Protein AF-A0A2D6JGL0-F1 (afdb_monomer)

Radius of gyration: 18.69 Å; Cα contacts (8 Å, |Δi|>4): 62; chains: 1; bounding box: 38×34×46 Å

pLDDT: mean 85.15, std 13.52, range [48.44, 96.56]

Mean predicted aligned error: 8.23 Å

Secondary structure (DSSP, 8-state):
-HHHHHHHHHHHHHHHHHHHHHHHHHHHHTT-HHHHHHHHHHHHHHHHHHHHHHHHHHHHHHTTTTS-SS--GGGSTT--

Foldseek 3Di:
DLVVVLVVLLVVLVVLLVVLVVQLVVCVVVVPPVSNVSSVVSNVVSVVSNVVSVVVVVVCVVVCVVVDPDPDPPPVPPPD

Nearest PDB structures (foldseek):
  3nym-assembly1_B  TM=9.431E-01  e=1.903E+00  Neisseria meningitidis serogroup B

Sequence (80 aa):
MAEFLGDIAFMVEFLVLGIGLIVIHYGKKEDSKLVKAAGYIMSVASVFALVCTTYFYFKYYFNGDFDSAYPKYSQVREIK

Solvent-accessible surface area (backbone atoms only — not comparable to full-atom values): 4360 Å² total; per-residue (Å²): 72,62,56,63,55,49,54,51,51,53,54,52,34,52,50,46,30,53,50,12,53,51,36,29,53,52,16,63,74,69,71,34,66,66,46,29,49,52,11,50,52,39,32,52,53,25,53,54,48,47,56,51,52,52,53,50,50,51,52,37,56,76,70,50,54,61,80,38,79,63,83,72,74,82,76,67,74,80,79,122

Structure (mmCIF, N/CA/C/O backbone):
data_AF-A0A2D6JGL0-F1
#
_entry.id   AF-A0A2D6JGL0-F1
#
loop_
_atom_site.group_PDB
_atom_site.id
_atom_site.type_symbol
_atom_site.label_atom_id
_atom_site.label_alt_id
_atom_site.label_comp_id
_atom_site.label_asym_id
_atom_site.label_entity_id
_atom_site.label_seq_id
_atom_site.pdbx_PDB_ins_code
_atom_site.Cartn_x
_atom_site.Cartn_y
_atom_site.Cartn_z
_atom_site.occupancy
_atom_site.B_iso_or_equiv
_atom_site.auth_seq_id
_atom_site.auth_comp_id
_atom_site.auth_asym_id
_atom_site.auth_atom_id
_atom_site.pdbx_PDB_model_num
ATOM 1 N N . MET A 1 1 ? 11.727 8.266 -12.519 1.00 60.47 1 MET A N 1
ATOM 2 C CA . MET A 1 1 ? 10.870 8.961 -11.511 1.00 60.47 1 MET A CA 1
ATOM 3 C C . MET A 1 1 ? 9.532 8.269 -11.283 1.00 60.47 1 MET A C 1
ATOM 5 O O . MET A 1 1 ? 9.000 8.373 -10.181 1.00 60.47 1 MET A O 1
ATOM 9 N N . ALA A 1 2 ? 8.959 7.615 -12.299 1.00 73.25 2 ALA A N 1
ATOM 10 C CA . ALA A 1 2 ? 7.673 6.940 -12.163 1.00 73.25 2 ALA A CA 1
ATOM 11 C C . ALA A 1 2 ? 7.728 5.766 -11.166 1.00 73.25 2 ALA A C 1
ATOM 13 O O . ALA A 1 2 ? 6.737 5.539 -10.477 1.00 73.25 2 ALA A O 1
ATOM 14 N N . GLU A 1 3 ? 8.875 5.078 -11.030 1.00 82.50 3 GLU A N 1
ATOM 15 C CA . GLU A 1 3 ? 9.009 3.972 -10.067 1.00 82.50 3 GLU A CA 1
ATOM 16 C C . GLU A 1 3 ? 8.871 4.450 -8.619 1.00 82.50 3 GLU A C 1
ATOM 18 O O . GLU A 1 3 ? 8.032 3.946 -7.883 1.00 82.50 3 GLU A O 1
ATOM 23 N N . PHE A 1 4 ? 9.603 5.502 -8.243 1.00 84.94 4 PHE A N 1
ATOM 24 C CA . PHE A 1 4 ? 9.613 6.028 -6.878 1.00 84.94 4 PHE A CA 1
ATOM 25 C C . PHE A 1 4 ? 8.231 6.527 -6.442 1.00 84.94 4 PHE A C 1
ATOM 27 O O . PHE A 1 4 ? 7.810 6.312 -5.307 1.00 84.94 4 PHE A O 1
ATOM 34 N N . LEU A 1 5 ? 7.500 7.176 -7.354 1.00 85.12 5 LEU A N 1
ATOM 35 C CA . LEU A 1 5 ? 6.135 7.619 -7.081 1.00 85.12 5 LEU A CA 1
ATOM 36 C C . LEU A 1 5 ? 5.172 6.431 -6.943 1.00 85.12 5 LEU A C 1
ATOM 38 O O . LEU A 1 5 ? 4.303 6.456 -6.072 1.00 85.12 5 LEU A O 1
ATOM 42 N N . GLY A 1 6 ? 5.349 5.395 -7.770 1.00 86.88 6 GLY A N 1
ATOM 43 C CA . GLY A 1 6 ? 4.610 4.140 -7.665 1.00 86.88 6 GLY A CA 1
ATOM 44 C C . GLY A 1 6 ? 4.839 3.446 -6.323 1.00 86.88 6 GLY A C 1
ATOM 45 O O . GLY A 1 6 ? 3.872 3.071 -5.666 1.00 86.88 6 GLY A O 1
ATOM 46 N N . ASP A 1 7 ? 6.090 3.358 -5.869 1.00 90.00 7 ASP A N 1
ATOM 47 C CA . ASP A 1 7 ? 6.446 2.733 -4.591 1.00 90.00 7 ASP A CA 1
ATOM 48 C C . ASP A 1 7 ? 5.851 3.492 -3.394 1.00 90.00 7 ASP A C 1
ATOM 50 O O . ASP A 1 7 ? 5.315 2.879 -2.467 1.00 90.00 7 ASP A O 1
ATOM 54 N N . ILE A 1 8 ? 5.881 4.831 -3.417 1.00 92.00 8 ILE A N 1
ATOM 55 C CA . ILE A 1 8 ? 5.243 5.655 -2.378 1.00 92.00 8 ILE A CA 1
ATOM 56 C C . ILE A 1 8 ? 3.732 5.426 -2.359 1.00 92.00 8 ILE A C 1
ATOM 58 O O . ILE A 1 8 ? 3.163 5.236 -1.282 1.00 92.00 8 ILE A O 1
ATOM 62 N N . ALA A 1 9 ? 3.082 5.440 -3.527 1.00 92.00 9 ALA A N 1
ATOM 63 C CA . ALA A 1 9 ? 1.647 5.193 -3.626 1.00 92.00 9 ALA A CA 1
ATOM 64 C C . ALA A 1 9 ? 1.289 3.824 -3.031 1.00 92.00 9 ALA A C 1
ATOM 66 O O . ALA A 1 9 ? 0.414 3.742 -2.169 1.00 92.00 9 ALA A O 1
ATOM 67 N N . PHE A 1 10 ? 2.049 2.786 -3.385 1.00 91.88 10 PHE A N 1
ATOM 68 C CA . PHE A 1 10 ? 1.862 1.429 -2.879 1.00 91.88 10 PHE A CA 1
ATOM 69 C C . PHE A 1 10 ? 1.968 1.353 -1.349 1.00 91.88 10 PHE A C 1
ATOM 71 O O . PHE A 1 10 ? 1.120 0.761 -0.680 1.00 91.88 10 PHE A O 1
ATOM 78 N N . MET A 1 11 ? 2.988 1.995 -0.768 1.00 94.88 11 MET A N 1
ATOM 79 C CA . MET A 1 11 ? 3.190 2.021 0.685 1.00 94.88 11 MET A CA 1
ATOM 80 C C . MET A 1 11 ? 2.044 2.731 1.415 1.00 94.88 11 MET A C 1
ATOM 82 O O . MET A 1 11 ? 1.579 2.255 2.455 1.00 94.88 11 MET A O 1
ATOM 86 N N . VAL A 1 12 ? 1.560 3.852 0.871 1.00 95.00 12 VAL A N 1
ATOM 87 C CA . VAL A 1 12 ? 0.423 4.589 1.440 1.00 95.00 12 VAL A CA 1
ATOM 88 C C . VAL A 1 12 ? -0.858 3.758 1.362 1.00 95.00 12 VAL A C 1
ATOM 90 O O . VAL A 1 12 ? -1.593 3.684 2.345 1.00 95.00 12 VAL A O 1
ATOM 93 N N . GLU A 1 13 ? -1.118 3.088 0.241 1.00 93.50 13 GLU A N 1
ATOM 94 C CA . GLU A 1 13 ? -2.295 2.229 0.066 1.00 93.50 13 GLU A CA 1
ATOM 95 C C . GLU A 1 13 ? -2.321 1.075 1.074 1.00 93.50 13 GLU A C 1
ATOM 97 O O . GLU A 1 13 ? -3.355 0.830 1.703 1.00 93.50 13 GLU A O 1
ATOM 102 N N . PHE A 1 14 ? -1.179 0.416 1.304 1.00 94.69 14 PHE A N 1
ATOM 103 C CA . PHE A 1 14 ? -1.055 -0.618 2.334 1.00 94.69 14 PHE A CA 1
ATOM 104 C C . PHE A 1 14 ? -1.304 -0.082 3.741 1.00 94.69 14 PHE A C 1
ATOM 106 O O . PHE A 1 14 ? -1.985 -0.730 4.540 1.00 94.69 14 PHE A O 1
ATOM 113 N N . LEU A 1 15 ? -0.785 1.106 4.046 1.00 96.25 15 LEU A N 1
ATOM 114 C CA . LEU A 1 15 ? -1.003 1.752 5.334 1.00 96.25 15 LEU A CA 1
ATOM 115 C C . LEU A 1 15 ? -2.491 2.060 5.545 1.00 96.25 15 LEU A C 1
ATOM 117 O O . LEU A 1 15 ? -3.045 1.729 6.594 1.00 96.25 15 LEU A O 1
ATOM 121 N N . VAL A 1 16 ? -3.166 2.619 4.537 1.00 95.50 16 VAL A N 1
ATOM 122 C CA . VAL A 1 16 ? -4.612 2.897 4.579 1.00 95.50 16 VAL A CA 1
ATOM 123 C C . VAL A 1 16 ? -5.418 1.606 4.733 1.00 95.50 16 VAL A C 1
ATOM 125 O O . VAL A 1 16 ? -6.367 1.566 5.517 1.00 95.50 16 VAL A O 1
ATOM 128 N N . LEU A 1 17 ? -5.033 0.530 4.042 1.00 96.25 17 LEU A N 1
ATOM 129 C CA . LEU A 1 17 ? -5.666 -0.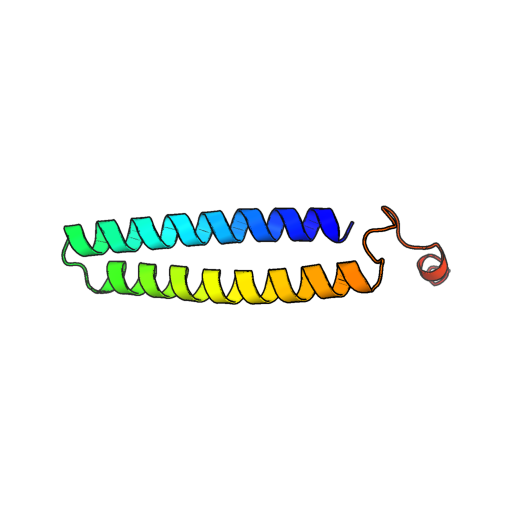783 4.175 1.00 96.25 17 LEU A CA 1
ATOM 130 C C . LEU A 1 17 ? -5.514 -1.355 5.593 1.00 96.25 17 LEU A C 1
ATOM 132 O O . LEU A 1 17 ? -6.497 -1.833 6.166 1.00 96.25 17 LEU A O 1
ATOM 136 N N . GLY A 1 18 ? -4.322 -1.245 6.183 1.00 95.94 18 GLY A N 1
ATOM 137 C CA . GLY A 1 18 ? -4.060 -1.637 7.568 1.00 95.94 18 GLY A CA 1
ATOM 138 C C . GLY A 1 18 ? -4.905 -0.849 8.572 1.00 95.94 18 GLY A C 1
ATOM 139 O O . GLY A 1 18 ? -5.549 -1.444 9.438 1.00 95.94 18 GLY A O 1
ATOM 140 N N . ILE A 1 19 ? -4.979 0.478 8.416 1.00 95.94 19 ILE A N 1
ATOM 141 C CA . ILE A 1 19 ? -5.838 1.338 9.245 1.00 95.94 19 ILE A CA 1
ATOM 142 C C . ILE A 1 19 ? -7.309 0.944 9.086 1.00 95.94 19 ILE A C 1
ATOM 144 O O . ILE A 1 19 ? -8.001 0.793 10.090 1.00 95.94 19 ILE A O 1
ATOM 148 N N . GLY A 1 20 ? -7.785 0.712 7.859 1.00 94.31 20 GLY A N 1
ATOM 149 C CA . GLY A 1 20 ? -9.161 0.283 7.602 1.00 94.31 20 GLY A CA 1
ATOM 150 C C . GLY A 1 20 ? -9.524 -0.995 8.365 1.00 94.31 20 GLY A C 1
ATOM 151 O O . GLY A 1 20 ? -10.552 -1.043 9.041 1.00 94.31 20 GLY A O 1
ATOM 152 N N . LEU A 1 21 ? -8.638 -1.997 8.365 1.00 95.12 21 LEU A N 1
ATOM 153 C CA . LEU A 1 21 ? -8.833 -3.238 9.123 1.00 95.12 21 LEU A CA 1
ATOM 154 C C . LEU A 1 21 ? -8.856 -3.010 10.642 1.00 95.12 21 LEU A C 1
ATOM 156 O O . LEU A 1 21 ? -9.697 -3.591 11.334 1.00 95.12 21 LEU A O 1
ATOM 160 N N . ILE A 1 22 ? -7.980 -2.147 11.165 1.00 95.44 22 ILE A N 1
ATOM 161 C CA . ILE A 1 22 ? -7.979 -1.766 12.586 1.00 95.44 22 ILE A CA 1
ATOM 162 C C . ILE A 1 22 ? -9.300 -1.077 12.954 1.00 95.44 22 ILE A C 1
ATOM 164 O O . ILE A 1 22 ? -9.913 -1.424 13.963 1.00 95.44 22 ILE A O 1
ATOM 168 N N . VAL A 1 23 ? -9.787 -0.157 12.119 1.00 94.44 23 VAL A N 1
ATOM 169 C CA . VAL A 1 23 ? -11.065 0.540 12.328 1.00 94.44 23 VAL A CA 1
ATOM 170 C C . VAL A 1 23 ? -12.238 -0.446 12.320 1.00 94.44 23 VAL A C 1
ATOM 172 O O . VAL A 1 23 ? -13.105 -0.365 13.188 1.00 94.44 23 VAL A O 1
ATOM 175 N N . ILE A 1 24 ? -12.248 -1.439 11.421 1.00 94.25 24 ILE A N 1
ATOM 176 C CA . ILE A 1 24 ? -13.252 -2.521 11.443 1.00 94.25 24 ILE A CA 1
ATOM 177 C C . ILE A 1 24 ? -13.183 -3.300 12.764 1.00 94.25 24 ILE A C 1
ATOM 179 O O . ILE A 1 24 ? -14.225 -3.634 13.337 1.00 94.25 24 ILE A O 1
ATOM 183 N N . HIS A 1 25 ? -11.976 -3.600 13.253 1.00 93.62 25 HIS A N 1
ATOM 184 C CA . HIS A 1 25 ? -11.786 -4.323 14.509 1.00 93.62 25 HIS A CA 1
ATOM 185 C C . HIS A 1 25 ? -12.344 -3.540 15.706 1.00 93.62 25 HIS A C 1
ATOM 187 O O . HIS A 1 25 ? -13.123 -4.092 16.484 1.00 93.62 25 HIS A O 1
ATOM 193 N N . TYR A 1 26 ? -12.022 -2.249 15.819 1.00 93.06 26 TYR A N 1
ATOM 194 C CA . TYR A 1 26 ? -12.573 -1.384 16.867 1.00 93.06 26 TYR A CA 1
ATOM 195 C C . TYR A 1 26 ? -14.088 -1.197 16.731 1.00 93.06 26 TYR A C 1
ATOM 197 O O . TYR A 1 26 ? -14.809 -1.332 17.717 1.00 93.06 26 TYR A O 1
ATOM 205 N N . GLY A 1 27 ? -14.599 -1.013 15.511 1.00 90.81 27 GLY A N 1
ATOM 206 C CA . GLY A 1 27 ? -16.036 -0.912 15.253 1.00 90.81 27 GLY A CA 1
ATOM 207 C C . GLY A 1 27 ? -16.816 -2.171 15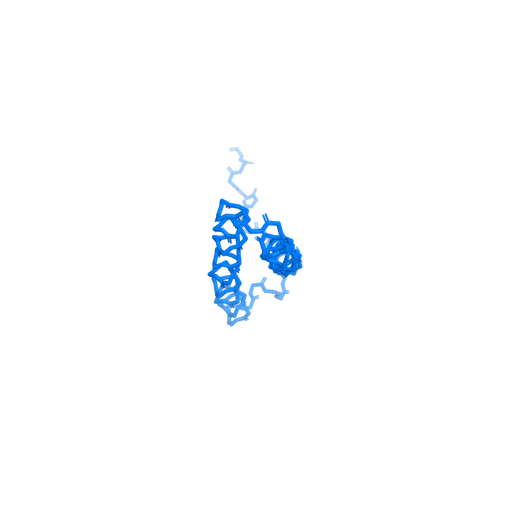.647 1.00 90.81 27 GLY A C 1
ATOM 208 O O . GLY A 1 27 ? -17.956 -2.071 16.091 1.00 90.81 27 GLY A O 1
ATOM 209 N N . LYS A 1 28 ? -16.206 -3.363 15.547 1.00 89.62 28 LYS A N 1
ATOM 210 C CA . LYS A 1 28 ? -16.786 -4.606 16.091 1.00 89.62 28 LYS A CA 1
ATOM 211 C C . LYS A 1 28 ? -16.770 -4.646 17.617 1.00 89.62 28 LYS A C 1
ATOM 213 O O . LYS A 1 28 ? -17.660 -5.254 18.196 1.00 89.62 28 LYS A O 1
ATOM 218 N N . LYS A 1 29 ? -15.755 -4.059 18.253 1.00 90.62 29 LYS A N 1
ATOM 219 C CA . LYS A 1 29 ? -15.592 -4.078 19.710 1.00 90.62 29 LYS A CA 1
ATOM 220 C C . LYS A 1 29 ? -16.570 -3.130 20.414 1.00 90.62 29 LYS A C 1
ATOM 222 O O . LYS A 1 29 ? -17.025 -3.445 21.504 1.00 90.62 29 LYS A O 1
ATOM 227 N N . GLU A 1 30 ? -16.914 -2.014 19.774 1.00 89.19 30 GLU A N 1
ATOM 228 C CA . GLU A 1 30 ? -17.836 -0.996 20.305 1.00 89.19 30 GLU A CA 1
ATOM 229 C C . GLU A 1 30 ? -19.292 -1.140 19.809 1.00 89.19 30 GLU A C 1
ATOM 231 O O . GLU A 1 30 ? -20.118 -0.279 20.093 1.00 89.19 30 GLU A O 1
ATOM 236 N N . ASP A 1 31 ? -19.613 -2.184 19.030 1.00 87.88 31 ASP A N 1
ATOM 237 C CA . ASP A 1 31 ? -20.907 -2.378 18.328 1.00 87.88 31 ASP A CA 1
ATOM 238 C C . ASP A 1 31 ? -21.353 -1.163 17.475 1.00 87.88 31 ASP A C 1
ATOM 240 O O . ASP A 1 31 ? -22.513 -0.988 17.097 1.00 87.88 31 ASP A O 1
ATOM 244 N N . SER A 1 32 ? -20.407 -0.293 17.111 1.00 87.81 32 SER A N 1
ATOM 245 C CA . SER A 1 32 ? -20.694 0.917 16.350 1.00 87.81 32 SER A CA 1
ATOM 246 C C . SER A 1 32 ? -20.764 0.608 14.857 1.00 87.81 32 SER A C 1
ATOM 248 O O . SER A 1 32 ? -19.754 0.448 14.161 1.00 87.81 32 SER A O 1
ATOM 250 N N . LYS A 1 33 ? -21.994 0.561 14.331 1.00 89.38 33 LYS A N 1
ATOM 251 C CA . LYS A 1 33 ? -22.269 0.321 12.903 1.00 89.38 33 LYS A CA 1
ATOM 252 C C . LYS A 1 33 ? -21.598 1.353 11.989 1.00 89.38 33 LYS A C 1
ATOM 254 O O . LYS A 1 33 ? -21.160 0.990 10.901 1.00 89.38 33 LYS A O 1
ATOM 259 N N . LEU A 1 34 ? -21.482 2.605 12.438 1.00 91.44 34 LEU A N 1
ATOM 260 C CA . LEU A 1 34 ? -20.849 3.689 11.678 1.00 91.44 34 LEU A CA 1
ATOM 261 C C . LEU A 1 34 ? -19.338 3.483 11.535 1.00 91.44 34 LEU A C 1
ATOM 263 O O . LEU A 1 34 ? -18.816 3.554 10.425 1.00 91.44 34 LEU A O 1
ATOM 267 N N . VAL A 1 35 ? -18.647 3.167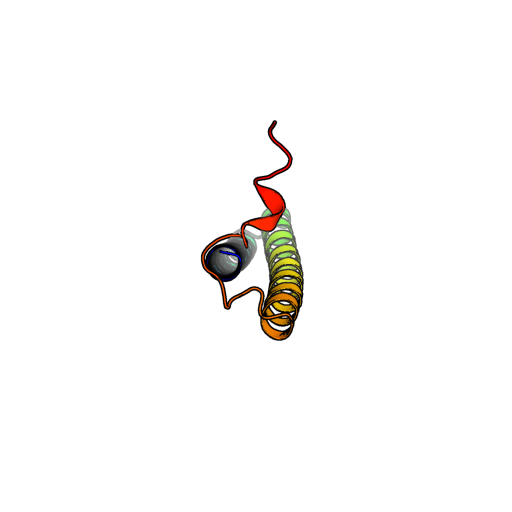 12.633 1.00 91.75 35 VAL A N 1
ATOM 268 C CA . VAL A 1 35 ? -17.192 2.933 12.628 1.00 91.75 35 VAL A CA 1
ATOM 269 C C . VAL A 1 35 ? -16.858 1.715 11.771 1.00 91.75 35 VAL A C 1
ATOM 271 O O . VAL A 1 35 ? -15.947 1.748 10.947 1.00 91.75 35 VAL A O 1
ATOM 274 N N . LYS A 1 36 ? -17.664 0.656 11.886 1.00 90.56 36 LYS A N 1
ATOM 275 C CA . LYS A 1 36 ? -17.521 -0.540 11.056 1.00 90.56 36 LYS A CA 1
ATOM 276 C C . LYS A 1 36 ? -17.718 -0.232 9.566 1.00 90.56 36 LYS A C 1
ATOM 278 O O . LYS A 1 36 ? -16.933 -0.707 8.750 1.00 90.56 36 LYS A O 1
ATOM 283 N N . ALA A 1 37 ? -18.726 0.568 9.208 1.00 94.06 37 ALA A N 1
ATOM 284 C CA . ALA A 1 37 ? -18.966 0.981 7.824 1.00 94.06 37 ALA A CA 1
ATOM 2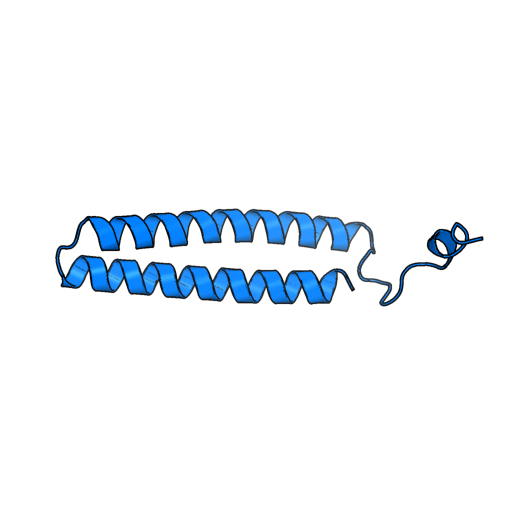85 C C . ALA A 1 37 ? -17.813 1.829 7.266 1.00 94.06 37 ALA A C 1
ATOM 287 O O . ALA A 1 37 ? -17.352 1.563 6.159 1.00 94.06 37 ALA A O 1
ATOM 288 N N . ALA A 1 38 ? -17.299 2.786 8.045 1.00 93.50 38 ALA A N 1
ATOM 289 C CA . ALA A 1 38 ? -16.141 3.591 7.660 1.00 93.50 38 ALA A CA 1
ATOM 290 C C . ALA A 1 38 ? -14.907 2.717 7.394 1.00 93.50 38 ALA A C 1
ATOM 292 O O . ALA A 1 38 ? -14.253 2.871 6.364 1.00 93.50 38 ALA A O 1
ATOM 293 N N . GLY A 1 39 ? -14.640 1.745 8.271 1.00 93.44 39 GLY A N 1
ATOM 294 C CA . GLY A 1 39 ? -13.557 0.785 8.081 1.00 93.44 39 GLY A CA 1
ATOM 295 C C . GLY A 1 39 ? -13.711 -0.042 6.799 1.00 93.44 39 GLY A C 1
ATOM 296 O O . GLY A 1 39 ? -12.757 -0.163 6.037 1.00 93.44 39 GLY A O 1
ATOM 297 N N . TYR A 1 40 ? -14.919 -0.537 6.498 1.00 95.38 40 TYR A N 1
ATOM 298 C CA . TYR A 1 40 ? -15.183 -1.238 5.234 1.00 95.38 40 TYR A CA 1
ATOM 299 C C . TYR A 1 40 ? -14.975 -0.347 4.008 1.00 95.38 40 TYR A C 1
ATOM 301 O O . TYR A 1 40 ? -14.360 -0.795 3.045 1.00 95.38 40 TYR A O 1
ATOM 309 N N . ILE A 1 41 ? -15.457 0.898 4.034 1.00 95.75 41 ILE A N 1
ATOM 310 C CA . ILE A 1 41 ? -15.280 1.841 2.922 1.00 95.75 41 ILE A CA 1
ATOM 311 C C . ILE A 1 41 ? -13.791 2.119 2.699 1.00 95.75 41 ILE A C 1
ATOM 313 O O . ILE A 1 41 ? -13.335 2.046 1.561 1.00 95.75 41 ILE A O 1
ATOM 317 N N . MET A 1 42 ? -13.024 2.364 3.769 1.00 94.62 42 MET A N 1
ATOM 318 C CA . MET A 1 42 ? -11.572 2.552 3.678 1.00 94.62 42 MET A CA 1
ATOM 319 C C . MET A 1 42 ? -10.876 1.330 3.079 1.00 94.62 42 MET A C 1
ATOM 321 O O . MET A 1 42 ? -10.077 1.486 2.161 1.00 94.62 42 MET A O 1
ATOM 325 N N . SER A 1 43 ? -11.192 0.123 3.560 1.00 95.62 43 SER A N 1
ATOM 326 C CA . SER A 1 43 ? -10.583 -1.111 3.057 1.00 95.62 43 SER A CA 1
ATOM 327 C C . SER A 1 43 ? -10.943 -1.396 1.599 1.00 95.62 43 SER A C 1
ATOM 329 O O . SER A 1 43 ? -10.086 -1.804 0.827 1.00 95.62 43 SER A O 1
ATOM 331 N N . VAL A 1 44 ? -12.196 -1.184 1.189 1.00 96.56 44 VAL A N 1
ATOM 332 C CA . VAL A 1 44 ? -12.602 -1.394 -0.209 1.00 96.56 44 VAL A CA 1
ATOM 333 C C . VAL A 1 44 ? -11.924 -0.368 -1.115 1.00 96.56 44 VAL A C 1
ATOM 335 O O . VAL A 1 44 ? -11.357 -0.742 -2.139 1.00 96.56 44 VAL A O 1
ATOM 338 N N . ALA A 1 45 ? -11.926 0.909 -0.725 1.00 95.25 45 ALA A N 1
ATOM 339 C CA . ALA A 1 45 ? -11.280 1.968 -1.491 1.00 95.25 45 ALA A CA 1
ATOM 340 C C . ALA A 1 45 ? -9.772 1.724 -1.656 1.00 95.25 45 ALA A C 1
ATOM 342 O O . ALA A 1 45 ? -9.255 1.881 -2.761 1.00 95.25 45 ALA A O 1
ATOM 343 N N . SER A 1 46 ? -9.077 1.287 -0.600 1.00 95.00 46 SER A N 1
ATOM 344 C CA . SER A 1 46 ? -7.645 0.992 -0.685 1.00 95.00 46 SER A CA 1
ATOM 345 C C . SER A 1 46 ? -7.342 -0.222 -1.555 1.00 95.00 46 SER A C 1
ATOM 347 O O . SER A 1 46 ? -6.380 -0.171 -2.309 1.00 95.00 46 SER A O 1
ATOM 349 N N . VAL A 1 47 ? -8.171 -1.273 -1.540 1.00 96.38 47 VAL A N 1
ATOM 350 C CA . VAL A 1 47 ? -8.014 -2.415 -2.461 1.00 96.38 47 VAL A CA 1
ATOM 351 C C . VAL A 1 47 ? -8.181 -1.979 -3.919 1.00 96.38 47 VAL A C 1
ATOM 353 O O . VAL A 1 47 ? -7.379 -2.365 -4.766 1.00 96.38 47 VAL A O 1
ATOM 356 N N . PHE A 1 48 ? -9.191 -1.159 -4.226 1.00 96.44 48 PHE A N 1
ATOM 357 C CA . PHE A 1 48 ? -9.378 -0.636 -5.584 1.00 96.44 48 PHE A CA 1
ATOM 358 C C . PHE A 1 48 ? -8.210 0.249 -6.033 1.00 96.44 48 PHE A C 1
ATOM 360 O O . PHE A 1 48 ? -7.778 0.144 -7.182 1.00 96.44 48 PHE A O 1
ATOM 367 N N . ALA A 1 49 ? -7.686 1.085 -5.132 1.00 93.81 49 ALA A N 1
ATOM 368 C CA . ALA A 1 49 ? -6.502 1.897 -5.393 1.00 93.81 49 ALA A CA 1
ATOM 369 C C . ALA A 1 49 ? -5.276 1.013 -5.675 1.00 93.81 49 ALA A C 1
ATOM 371 O O . ALA A 1 49 ? -4.664 1.165 -6.725 1.00 93.81 49 ALA A O 1
ATOM 372 N N . LEU A 1 50 ? -5.033 -0.011 -4.849 1.00 93.94 50 LEU A N 1
ATOM 373 C CA . LEU A 1 50 ? -3.960 -0.996 -5.033 1.00 93.94 50 LEU A CA 1
ATOM 374 C C . LEU A 1 50 ? -4.003 -1.657 -6.412 1.00 93.94 50 LEU A C 1
ATOM 376 O O . LEU A 1 50 ? -2.994 -1.716 -7.110 1.00 93.94 50 LEU A O 1
ATOM 380 N N . VAL A 1 51 ? -5.183 -2.111 -6.842 1.00 95.62 51 VAL A N 1
ATOM 381 C CA . VAL A 1 51 ? -5.361 -2.716 -8.172 1.00 95.62 51 VAL A CA 1
ATOM 382 C C . VAL A 1 51 ? -5.060 -1.706 -9.284 1.00 95.62 51 VAL A C 1
ATOM 384 O O . VAL A 1 51 ? -4.401 -2.051 -10.267 1.00 95.62 51 VAL A O 1
ATOM 387 N N . CYS A 1 52 ? -5.504 -0.456 -9.128 1.00 93.62 52 CYS A N 1
ATOM 388 C CA . CYS A 1 52 ? -5.217 0.624 -10.070 1.00 93.62 52 CYS A CA 1
ATOM 389 C C . CYS A 1 52 ? -3.710 0.912 -10.153 1.00 93.62 52 CYS A C 1
ATOM 391 O O . CYS A 1 52 ? -3.135 0.932 -11.244 1.00 93.62 52 CYS A O 1
ATOM 393 N N . THR A 1 53 ? -3.058 1.062 -9.003 1.00 92.00 53 THR A N 1
ATOM 394 C CA . THR A 1 53 ? -1.627 1.338 -8.896 1.00 92.00 53 THR A CA 1
ATOM 395 C C . THR A 1 53 ? -0.813 0.198 -9.489 1.00 92.00 53 THR A C 1
ATOM 397 O O . THR A 1 53 ? 0.042 0.452 -10.330 1.00 92.00 53 THR A O 1
ATOM 400 N N . THR A 1 54 ? -1.133 -1.062 -9.176 1.00 91.75 54 THR A N 1
ATOM 401 C CA . THR A 1 54 ? -0.490 -2.231 -9.796 1.00 91.75 54 THR A CA 1
ATOM 402 C C . THR A 1 54 ? -0.660 -2.243 -11.317 1.00 91.75 54 THR A C 1
ATOM 404 O O . THR A 1 54 ? 0.309 -2.488 -12.035 1.00 91.75 54 THR A O 1
ATOM 407 N N . TYR A 1 55 ? -1.857 -1.947 -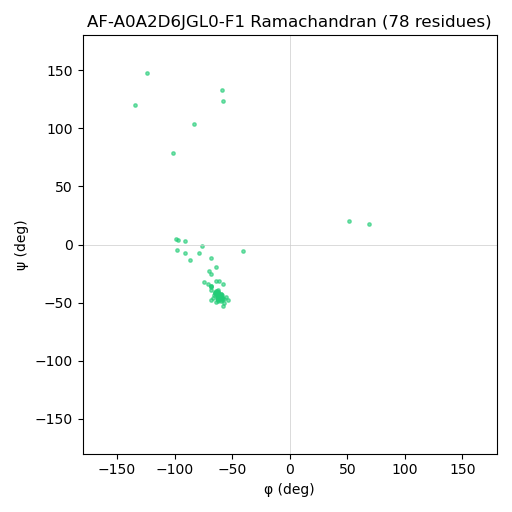11.8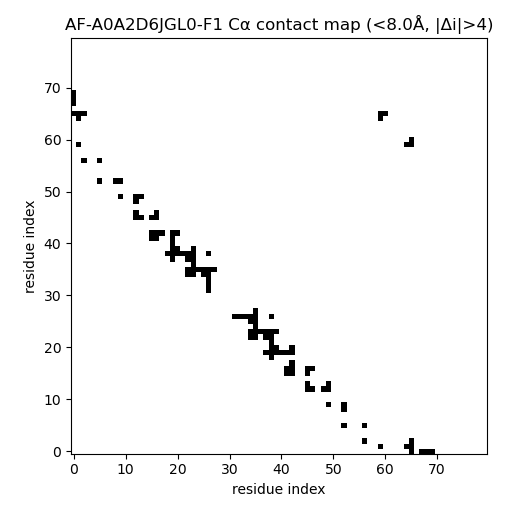35 1.00 93.19 55 TYR A N 1
ATOM 408 C CA . TYR A 1 55 ? -2.093 -1.893 -13.280 1.00 93.19 55 TYR A CA 1
ATOM 409 C C . TYR A 1 55 ? -1.196 -0.857 -13.974 1.00 93.19 55 TYR A C 1
ATOM 411 O O . TYR A 1 55 ? -0.535 -1.170 -14.968 1.00 93.19 55 TYR A O 1
ATOM 419 N N . PHE A 1 56 ? -1.132 0.367 -13.442 1.00 89.06 56 PHE A N 1
ATOM 420 C CA . PHE A 1 56 ? -0.269 1.408 -13.999 1.00 89.06 56 PHE A CA 1
ATOM 421 C C . PHE A 1 56 ? 1.214 1.103 -13.802 1.00 89.06 56 PHE A C 1
ATOM 423 O O . PHE A 1 56 ? 2.000 1.363 -14.709 1.00 89.06 56 PHE A O 1
ATOM 430 N N . TYR A 1 57 ? 1.589 0.491 -12.680 1.00 88.44 57 TYR A N 1
ATOM 431 C CA . TYR A 1 57 ? 2.960 0.066 -12.418 1.00 88.44 57 TYR A CA 1
ATOM 432 C C . TYR A 1 57 ? 3.459 -0.889 -13.507 1.00 88.44 57 TYR A C 1
ATOM 434 O O . TYR A 1 57 ? 4.492 -0.638 -14.122 1.00 88.44 57 TYR A O 1
ATOM 442 N N . PHE A 1 58 ? 2.685 -1.933 -13.828 1.00 89.69 58 PHE A N 1
ATOM 443 C CA . PHE A 1 58 ? 3.028 -2.847 -14.921 1.00 89.69 58 PHE A CA 1
ATOM 444 C C . PHE A 1 58 ? 3.021 -2.157 -16.283 1.00 89.69 58 PHE A C 1
ATOM 446 O O . PHE A 1 58 ? 3.899 -2.413 -17.103 1.00 89.69 58 PHE A O 1
ATOM 453 N N . LYS A 1 59 ? 2.064 -1.261 -16.538 1.00 89.00 59 LYS A N 1
ATOM 454 C CA . LYS A 1 59 ? 2.020 -0.503 -17.793 1.00 89.00 59 LYS A CA 1
ATOM 455 C C . LYS A 1 59 ? 3.295 0.324 -18.008 1.00 89.00 59 LYS A C 1
ATOM 457 O O . LYS A 1 59 ? 3.863 0.273 -19.095 1.00 89.00 59 LYS A O 1
ATOM 462 N N . TYR A 1 60 ? 3.755 1.047 -16.987 1.00 85.94 60 TYR A N 1
ATOM 463 C CA . TYR A 1 60 ? 4.999 1.820 -17.048 1.00 85.94 60 TYR A CA 1
ATOM 464 C C . TYR A 1 60 ? 6.237 0.921 -17.135 1.00 85.94 60 TYR A C 1
ATOM 466 O O . TYR A 1 60 ? 7.163 1.238 -17.882 1.00 85.94 60 TYR A O 1
ATOM 474 N N . TYR A 1 61 ? 6.213 -0.237 -16.466 1.00 85.56 61 TYR A N 1
ATOM 475 C CA . TYR A 1 61 ? 7.267 -1.247 -16.574 1.00 85.56 61 TYR A CA 1
ATOM 476 C C . TYR A 1 61 ? 7.456 -1.722 -18.017 1.00 85.56 61 TYR A C 1
ATOM 478 O O . TYR A 1 61 ? 8.558 -1.662 -18.554 1.00 85.56 61 TYR A O 1
ATOM 486 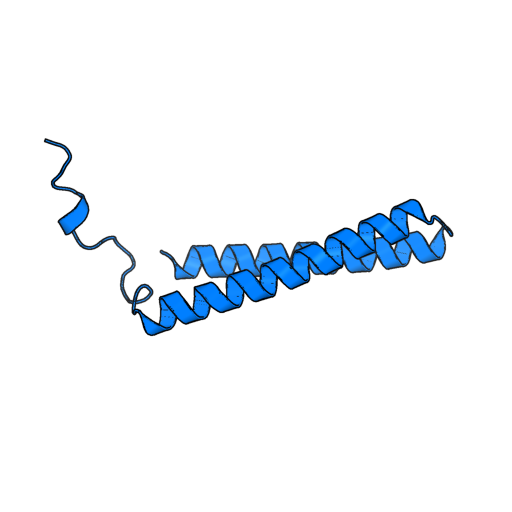N N . PHE A 1 62 ? 6.375 -2.147 -18.679 1.00 86.75 62 PHE A N 1
ATOM 487 C CA . PHE A 1 62 ? 6.446 -2.647 -20.055 1.00 86.75 62 PHE A CA 1
ATOM 488 C C . PHE A 1 62 ? 6.788 -1.563 -21.084 1.00 86.75 62 PHE A C 1
ATOM 490 O O . PHE A 1 62 ? 7.343 -1.881 -22.133 1.00 86.75 62 PHE A O 1
ATOM 497 N N . ASN A 1 63 ? 6.492 -0.296 -20.790 1.00 84.69 63 ASN A N 1
ATOM 498 C CA . ASN A 1 63 ? 6.871 0.831 -21.641 1.00 84.69 63 ASN A CA 1
ATOM 499 C C . ASN A 1 63 ? 8.342 1.258 -21.482 1.00 84.69 63 ASN A C 1
ATOM 501 O O . ASN A 1 63 ? 8.799 2.112 -22.241 1.00 84.69 63 ASN A O 1
ATOM 505 N N . GLY A 1 64 ? 9.085 0.694 -20.520 1.00 80.81 64 GLY A N 1
ATOM 506 C CA . GLY A 1 64 ? 10.458 1.115 -20.221 1.00 80.81 64 GLY A CA 1
ATOM 507 C C . GLY A 1 64 ? 10.540 2.515 -19.598 1.00 80.81 64 GLY A C 1
ATOM 508 O O . GLY A 1 64 ? 11.607 3.126 -19.581 1.00 80.81 64 GLY A O 1
ATOM 509 N N . ASP A 1 65 ? 9.429 3.045 -19.068 1.00 76.06 65 ASP A N 1
ATOM 510 C CA . ASP A 1 65 ? 9.381 4.376 -18.435 1.00 76.06 65 ASP A CA 1
ATOM 511 C C . AS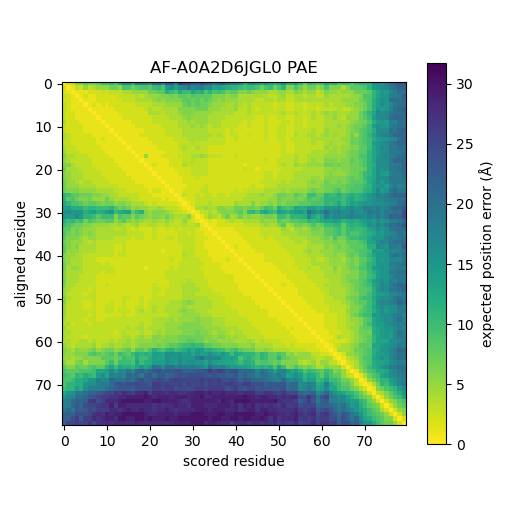P A 1 65 ? 10.177 4.426 -17.112 1.00 76.06 65 ASP A C 1
ATOM 513 O O . ASP A 1 65 ? 10.454 5.504 -16.580 1.00 76.06 65 ASP A O 1
ATOM 517 N N . PHE A 1 66 ? 10.576 3.259 -16.602 1.00 74.69 66 PHE A N 1
ATOM 518 C CA . PHE A 1 66 ? 11.456 3.082 -15.445 1.00 74.69 66 PHE A CA 1
ATOM 519 C C . PHE A 1 66 ? 12.957 3.110 -15.795 1.00 74.69 66 PHE A C 1
ATOM 521 O O . PHE A 1 66 ? 13.802 3.315 -14.930 1.00 74.69 66 PHE A O 1
ATOM 528 N N . ASP A 1 67 ? 13.333 3.009 -17.074 1.00 75.19 67 ASP A N 1
ATOM 529 C CA . ASP A 1 67 ? 14.751 2.998 -17.470 1.00 75.19 67 ASP A CA 1
ATOM 530 C C . ASP A 1 67 ? 15.410 4.392 -17.429 1.00 75.19 67 ASP A C 1
ATOM 532 O O . ASP A 1 67 ? 16.601 4.542 -17.719 1.00 75.19 67 ASP A O 1
ATOM 536 N N . SER A 1 68 ? 14.662 5.449 -17.085 1.00 66.75 68 SER A N 1
ATOM 537 C CA . SER A 1 68 ? 15.193 6.810 -17.025 1.00 66.75 68 SER A CA 1
ATOM 538 C C . SER A 1 68 ? 14.779 7.574 -15.768 1.00 66.75 68 SER A C 1
ATOM 540 O O . SER A 1 68 ? 13.608 7.865 -15.515 1.00 66.75 68 SER A O 1
ATOM 542 N N . ALA A 1 69 ? 15.785 7.994 -14.997 1.00 63.41 69 ALA A N 1
ATOM 543 C CA . ALA A 1 69 ? 15.596 8.851 -13.830 1.00 63.41 69 ALA A CA 1
ATOM 544 C C . ALA A 1 69 ? 15.187 10.291 -14.202 1.00 63.41 69 ALA A C 1
ATOM 546 O O . ALA A 1 69 ? 14.568 10.969 -13.385 1.00 63.41 69 ALA A O 1
ATOM 547 N N . TYR A 1 70 ? 15.483 10.742 -15.428 1.00 62.03 70 TYR A N 1
ATOM 548 C CA . TYR A 1 70 ? 15.235 12.105 -15.905 1.00 62.03 70 TYR A CA 1
ATOM 549 C C . TYR A 1 70 ? 14.386 12.099 -17.183 1.00 62.03 70 TYR A C 1
ATOM 551 O O . TYR A 1 70 ? 14.532 11.197 -18.007 1.00 62.03 70 TYR A O 1
ATOM 559 N N . PRO A 1 71 ? 13.529 13.110 -17.411 1.00 60.31 71 PRO A N 1
ATOM 560 C CA . PRO A 1 71 ? 12.815 13.230 -18.676 1.00 60.31 71 PRO A CA 1
ATOM 561 C C . PRO A 1 71 ? 13.817 13.341 -19.834 1.00 60.31 71 PRO A C 1
ATOM 563 O O . PRO A 1 71 ? 14.759 14.135 -19.783 1.00 60.31 71 PRO A O 1
ATOM 566 N N . LYS A 1 72 ? 13.613 12.573 -20.913 1.00 60.78 72 LYS A N 1
ATOM 567 C CA . LYS A 1 72 ? 14.391 12.755 -22.147 1.00 60.78 72 LYS A CA 1
ATOM 568 C C . LYS A 1 72 ? 14.187 14.195 -22.635 1.00 60.78 72 LYS A C 1
ATOM 570 O O . LYS A 1 72 ? 13.052 14.596 -22.887 1.00 60.78 72 LYS A O 1
ATOM 575 N N . TYR A 1 73 ? 15.289 14.934 -22.801 1.00 56.66 73 TYR A N 1
ATOM 576 C CA . TYR A 1 73 ? 15.446 16.362 -23.168 1.00 56.66 73 TYR A CA 1
ATOM 577 C C . TYR A 1 73 ? 14.522 16.953 -24.266 1.00 56.66 73 TYR A C 1
ATOM 579 O O . TYR A 1 73 ? 14.555 18.156 -24.512 1.00 56.66 73 TYR A O 1
ATOM 587 N N . SER A 1 74 ? 13.684 16.160 -24.935 1.00 54.69 74 SER A N 1
ATOM 588 C CA . SER A 1 74 ? 12.696 16.618 -25.921 1.00 54.69 74 SER A CA 1
ATOM 589 C C . SER A 1 74 ? 11.591 17.534 -25.367 1.00 54.69 74 SER A C 1
ATOM 591 O O . SER A 1 74 ? 11.003 18.268 -26.148 1.00 54.69 74 SER A O 1
ATOM 593 N N . GLN A 1 75 ? 11.343 17.547 -24.051 1.00 55.16 75 GLN A N 1
ATOM 594 C CA . GLN A 1 75 ? 10.270 18.340 -23.417 1.00 55.16 75 GLN A CA 1
ATOM 595 C C . GLN A 1 75 ? 10.745 19.679 -22.810 1.00 55.16 75 GLN A C 1
ATOM 597 O O . GLN A 1 75 ? 9.934 20.467 -22.343 1.00 55.16 75 GLN A O 1
ATOM 602 N N . VAL A 1 76 ? 12.053 19.971 -22.815 1.00 56.25 76 VAL A N 1
ATOM 603 C CA . VAL A 1 76 ? 12.615 21.222 -22.246 1.00 56.25 76 VAL A CA 1
ATOM 604 C C . VAL A 1 76 ? 12.702 22.343 -23.299 1.00 56.25 76 VAL A C 1
ATOM 606 O O . VAL A 1 76 ? 13.000 23.489 -22.978 1.00 56.25 76 VAL A O 1
ATOM 609 N N . ARG A 1 77 ? 12.428 22.042 -24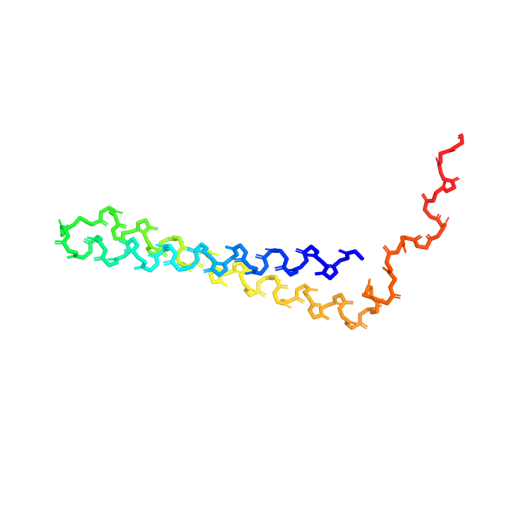.577 1.00 56.38 77 ARG A N 1
ATOM 610 C CA . ARG A 1 77 ? 12.638 22.976 -25.698 1.00 56.38 77 ARG A CA 1
ATOM 611 C C . ARG A 1 77 ? 11.433 23.865 -26.046 1.00 56.38 77 ARG A C 1
ATOM 613 O O . ARG A 1 77 ? 11.539 24.626 -27.000 1.00 56.38 77 ARG A O 1
ATOM 620 N N . GLU A 1 78 ? 10.328 23.781 -25.305 1.00 55.62 78 GLU A N 1
ATOM 621 C CA . GLU A 1 78 ? 9.124 24.611 -25.528 1.00 55.62 78 GLU A CA 1
ATOM 622 C C . GLU A 1 78 ? 9.034 25.825 -24.587 1.00 55.62 78 GLU A C 1
ATOM 624 O O . GLU A 1 78 ? 8.067 26.575 -24.632 1.00 55.62 78 GLU A O 1
ATOM 629 N N . ILE A 1 79 ? 10.055 26.063 -23.755 1.00 57.47 79 ILE A N 1
ATOM 630 C CA . ILE A 1 79 ? 10.189 27.316 -23.004 1.00 57.47 79 ILE A CA 1
ATOM 631 C C . ILE A 1 79 ? 11.230 28.179 -23.725 1.00 57.47 79 ILE A C 1
ATOM 633 O O . ILE A 1 79 ? 12.400 28.213 -23.341 1.00 57.47 79 ILE A O 1
ATOM 637 N N . LYS A 1 80 ? 10.826 28.828 -24.819 1.00 48.44 80 LYS A N 1
ATOM 638 C CA . LYS A 1 80 ? 11.573 29.940 -25.413 1.00 48.44 80 LYS A CA 1
ATOM 639 C C . LYS A 1 80 ? 10.638 31.091 -25.737 1.00 48.44 80 LYS A C 1
ATOM 641 O O . LYS A 1 80 ? 9.567 30.814 -26.313 1.00 48.44 80 LYS A O 1
#